Protein AF-A0A0J1E6Q3-F1 (afdb_monomer_lite)

Structure (mmCIF, N/CA/C/O backbone):
data_AF-A0A0J1E6Q3-F1
#
_entry.id   AF-A0A0J1E6Q3-F1
#
loop_
_atom_site.group_PDB
_atom_site.id
_atom_site.type_symbol
_atom_site.label_atom_id
_atom_site.label_alt_id
_atom_site.label_comp_id
_atom_site.label_asym_id
_atom_site.label_entity_id
_atom_site.label_seq_id
_atom_site.pdbx_PDB_ins_code
_atom_site.Cartn_x
_atom_site.Cartn_y
_atom_site.Cartn_z
_atom_site.occupancy
_atom_site.B_iso_or_equiv
_atom_site.auth_seq_id
_atom_site.auth_comp_id
_atom_site.auth_asym_id
_atom_site.auth_atom_id
_atom_site.pdbx_PDB_model_num
ATOM 1 N N . MET A 1 1 ? -6.351 51.033 -59.714 1.00 42.88 1 MET A N 1
ATOM 2 C CA . MET A 1 1 ? -5.147 50.719 -58.915 1.00 42.88 1 MET A CA 1
ATOM 3 C C . MET A 1 1 ? -5.600 50.286 -57.529 1.00 42.88 1 MET A C 1
ATOM 5 O O . MET A 1 1 ? -6.272 51.055 -56.852 1.00 42.88 1 MET A O 1
ATOM 9 N N . SER A 1 2 ? -5.361 49.014 -57.203 1.00 38.16 2 SER A N 1
ATOM 10 C CA . SER A 1 2 ? -5.946 48.273 -56.077 1.00 38.16 2 SER A CA 1
ATOM 11 C C . SER A 1 2 ? -5.452 48.731 -54.705 1.00 38.16 2 SER A C 1
ATOM 13 O O . SER A 1 2 ? -4.267 48.997 -54.521 1.00 38.16 2 SER A O 1
ATOM 15 N N . ARG A 1 3 ? -6.373 48.763 -53.735 1.00 43.81 3 ARG A N 1
ATOM 16 C CA . ARG A 1 3 ? -6.088 48.894 -52.302 1.00 43.81 3 ARG A CA 1
ATOM 17 C C . ARG A 1 3 ? -5.770 47.503 -51.749 1.00 43.81 3 ARG A C 1
ATOM 19 O O . ARG A 1 3 ? -6.611 46.616 -51.856 1.00 43.81 3 ARG A O 1
ATOM 26 N N . TYR A 1 4 ? -4.586 47.317 -51.173 1.00 44.69 4 TYR A N 1
ATOM 27 C CA . TYR A 1 4 ? -4.243 46.108 -50.424 1.00 44.69 4 TYR A CA 1
ATOM 28 C C . TYR A 1 4 ? -4.461 46.381 -48.938 1.00 44.69 4 TYR A C 1
ATOM 30 O O . TYR A 1 4 ? -3.738 47.161 -48.323 1.00 44.69 4 TYR A O 1
ATOM 38 N N . THR A 1 5 ? -5.500 45.768 -48.380 1.00 46.53 5 THR A N 1
ATOM 39 C CA . THR A 1 5 ? -5.753 45.728 -46.940 1.00 46.53 5 THR A CA 1
ATOM 40 C C . THR A 1 5 ? -5.042 44.498 -46.390 1.00 46.53 5 THR A C 1
ATOM 42 O O . THR A 1 5 ? -5.488 43.373 -46.598 1.00 46.53 5 THR A O 1
ATOM 45 N N . THR A 1 6 ? -3.905 44.702 -45.731 1.00 44.94 6 THR A N 1
ATOM 46 C CA . THR A 1 6 ? -3.148 43.630 -45.080 1.00 44.94 6 THR A CA 1
ATOM 47 C C . THR A 1 6 ? -3.890 43.199 -43.816 1.00 44.94 6 THR A C 1
ATOM 49 O O . THR A 1 6 ? -3.884 43.910 -42.813 1.00 44.94 6 THR A O 1
ATOM 52 N N . MET A 1 7 ? -4.566 42.050 -43.863 1.00 45.56 7 MET A N 1
ATOM 53 C CA . MET A 1 7 ? -5.084 41.390 -42.666 1.00 45.56 7 MET A CA 1
ATOM 54 C C . MET A 1 7 ? -3.909 40.823 -41.865 1.00 45.56 7 MET A C 1
ATOM 56 O O . MET A 1 7 ? -3.192 39.947 -42.341 1.00 45.56 7 MET A O 1
ATOM 60 N N . ILE A 1 8 ? -3.715 41.326 -40.647 1.00 50.03 8 ILE A N 1
ATOM 61 C CA . ILE A 1 8 ? -2.825 40.715 -39.660 1.00 50.03 8 ILE A CA 1
ATOM 62 C C . ILE A 1 8 ? -3.631 39.618 -38.969 1.00 50.03 8 ILE A C 1
ATOM 64 O O . ILE A 1 8 ? -4.484 39.890 -38.125 1.00 50.03 8 ILE A O 1
ATOM 68 N N . THR A 1 9 ? -3.385 38.371 -39.351 1.00 53.28 9 THR A N 1
ATOM 69 C CA . THR A 1 9 ? -3.919 37.201 -38.658 1.00 53.28 9 THR A CA 1
ATOM 70 C C . THR A 1 9 ? -3.148 37.037 -37.350 1.00 53.28 9 THR A C 1
ATOM 72 O O . THR A 1 9 ? -2.009 36.573 -37.339 1.00 53.28 9 THR A O 1
ATOM 75 N N . VAL A 1 10 ? -3.748 37.449 -36.233 1.00 49.31 10 VAL A N 1
ATOM 76 C CA . VAL A 1 10 ? -3.238 37.128 -34.895 1.00 49.31 10 VAL A CA 1
ATOM 77 C C . VAL A 1 10 ? -3.512 35.646 -34.659 1.00 49.31 10 VAL A C 1
ATOM 79 O O . VAL A 1 10 ? -4.623 35.249 -34.318 1.00 49.31 10 VAL A O 1
ATOM 82 N N . VAL A 1 11 ? -2.503 34.808 -34.894 1.00 57.50 11 VAL A N 1
ATOM 83 C CA . VAL A 1 11 ? -2.536 33.404 -34.483 1.00 57.50 11 VAL A CA 1
ATOM 84 C C . VAL A 1 11 ? -2.368 33.386 -32.968 1.00 57.50 11 VAL A C 1
ATOM 86 O O . VAL A 1 11 ? -1.263 33.523 -32.446 1.00 57.50 11 VAL A O 1
ATOM 89 N N . ALA A 1 12 ? -3.488 33.269 -32.258 1.00 49.72 12 ALA A N 1
ATOM 90 C CA . ALA A 1 12 ? -3.491 32.929 -30.847 1.00 49.72 12 ALA A CA 1
ATOM 91 C C . ALA A 1 12 ? -2.952 31.500 -30.714 1.00 49.72 12 ALA A C 1
ATOM 93 O O . ALA A 1 12 ? -3.659 30.524 -30.965 1.00 49.72 12 ALA A O 1
ATOM 94 N N . TRP A 1 13 ? -1.676 31.383 -30.356 1.00 44.31 13 TRP A N 1
ATOM 95 C CA . TRP A 1 13 ? -1.118 30.131 -29.874 1.00 44.31 13 TRP A CA 1
ATOM 96 C C . TRP A 1 13 ? -1.842 29.785 -28.575 1.00 44.31 13 TRP A C 1
ATOM 98 O O . TRP A 1 13 ? -1.575 30.379 -27.530 1.00 44.31 13 TRP A O 1
ATOM 108 N N . LEU A 1 14 ? -2.782 28.838 -28.641 1.00 40.31 14 LEU A N 1
ATOM 109 C CA . LEU A 1 14 ? -3.173 28.089 -27.457 1.00 40.31 14 LEU A CA 1
ATOM 110 C C . LEU A 1 14 ? -1.894 27.438 -26.929 1.00 40.31 14 LEU A C 1
ATOM 112 O O . LEU A 1 14 ? -1.403 26.460 -27.488 1.00 40.31 14 LEU A O 1
ATOM 116 N N . LEU A 1 15 ? -1.349 28.005 -25.857 1.00 42.56 15 LEU A N 1
ATOM 117 C CA . LEU A 1 15 ? -0.438 27.305 -24.971 1.00 42.56 15 LEU A CA 1
ATOM 118 C C . LEU A 1 15 ? -1.238 26.151 -24.365 1.00 42.56 15 LEU A C 1
ATOM 120 O O . LEU A 1 15 ? -1.856 26.286 -23.310 1.00 42.56 15 LEU A O 1
ATOM 124 N N . THR A 1 16 ? -1.261 25.012 -25.052 1.00 46.97 16 THR A N 1
ATOM 125 C CA . THR A 1 16 ? -1.498 23.734 -24.397 1.00 46.97 16 THR A CA 1
ATOM 126 C C . THR A 1 16 ? -0.341 23.565 -23.431 1.00 46.97 16 THR A C 1
ATOM 128 O O . THR A 1 16 ? 0.743 23.125 -23.812 1.00 46.97 16 THR A O 1
ATOM 131 N N . VAL A 1 17 ? -0.540 24.000 -22.188 1.00 44.41 17 VAL A N 1
ATOM 132 C CA . VAL A 1 17 ? 0.283 23.558 -21.071 1.00 44.41 17 VAL A CA 1
ATOM 133 C C . VAL A 1 17 ? 0.240 22.034 -21.158 1.00 44.41 17 VAL A C 1
ATOM 135 O O . VAL A 1 17 ? -0.860 21.484 -21.050 1.00 44.41 17 VAL A O 1
ATOM 138 N N . PRO A 1 18 ? 1.355 21.325 -21.422 1.00 47.34 18 PRO A N 1
ATOM 139 C CA . PRO A 1 18 ? 1.354 19.904 -21.164 1.00 47.34 18 PRO A CA 1
ATOM 140 C C . PRO A 1 18 ? 1.049 19.817 -19.675 1.00 47.34 18 PRO A C 1
ATOM 142 O O . PRO A 1 18 ? 1.845 20.259 -18.846 1.00 47.34 18 PRO A O 1
ATOM 145 N N . THR A 1 19 ? -0.145 19.344 -19.324 1.00 44.59 19 THR A N 1
ATOM 146 C CA . THR A 1 19 ? -0.396 18.782 -18.005 1.00 44.59 19 THR A CA 1
ATOM 147 C C . THR A 1 19 ? 0.649 17.696 -17.884 1.00 44.59 19 THR A C 1
ATOM 149 O O . THR A 1 19 ? 0.488 16.624 -18.469 1.00 44.59 19 THR A O 1
ATOM 152 N N . GLY A 1 20 ? 1.796 18.060 -17.307 1.00 41.03 20 GLY A N 1
ATOM 153 C CA . GLY A 1 20 ? 2.979 17.228 -17.289 1.00 41.03 20 GLY A CA 1
ATOM 154 C C . GLY A 1 20 ? 2.531 15.896 -16.742 1.00 41.03 20 GLY A C 1
ATOM 155 O O . GLY A 1 20 ? 2.067 15.832 -15.603 1.00 41.03 20 GLY A O 1
ATOM 156 N N . CYS A 1 21 ? 2.571 14.870 -17.593 1.00 59.84 21 CYS A N 1
ATOM 157 C CA . CYS A 1 21 ? 2.404 13.509 -17.135 1.00 59.84 21 CYS A CA 1
ATOM 158 C C . CYS A 1 21 ? 3.393 13.383 -15.985 1.00 59.84 21 CYS A C 1
ATOM 160 O O . CYS A 1 21 ? 4.590 13.622 -16.171 1.00 59.84 21 CYS A O 1
ATOM 162 N N . GLY A 1 22 ? 2.882 13.131 -14.777 1.00 65.00 22 GLY A N 1
ATOM 163 C CA . GLY A 1 22 ? 3.750 12.802 -13.660 1.00 65.00 22 GLY A CA 1
ATOM 164 C C . GLY A 1 22 ? 4.714 11.695 -14.095 1.00 65.00 22 GLY A C 1
ATOM 165 O O . GLY A 1 22 ? 4.438 10.994 -15.078 1.00 65.00 22 GLY A O 1
ATOM 166 N N . PRO A 1 23 ? 5.851 11.540 -13.405 1.00 81.44 23 PRO A N 1
ATOM 167 C CA . PRO A 1 23 ? 6.795 10.486 -13.743 1.00 81.44 23 PRO A CA 1
ATOM 168 C C . PRO A 1 23 ? 6.025 9.168 -13.896 1.00 81.44 23 PRO A C 1
ATOM 170 O O . PRO A 1 23 ? 5.189 8.820 -13.060 1.00 81.44 23 PRO A O 1
ATOM 173 N N . THR A 1 24 ? 6.225 8.505 -15.031 1.00 86.44 24 THR A N 1
ATOM 174 C CA . THR A 1 24 ? 5.607 7.210 -15.314 1.00 86.44 24 THR A CA 1
ATOM 175 C C . THR A 1 24 ? 6.563 6.145 -14.820 1.00 86.44 24 THR A C 1
ATOM 177 O O . THR A 1 24 ? 7.754 6.201 -15.121 1.00 86.44 24 THR A O 1
ATOM 180 N N . ALA A 1 25 ? 6.055 5.198 -14.041 1.00 89.62 25 ALA A N 1
ATOM 181 C CA . ALA A 1 25 ? 6.882 4.116 -13.541 1.00 89.62 25 ALA A CA 1
ATOM 182 C C . ALA A 1 25 ? 7.385 3.221 -14.687 1.00 89.62 25 ALA A C 1
ATOM 184 O O . ALA A 1 25 ? 6.639 3.000 -15.648 1.00 89.62 25 ALA A O 1
ATOM 185 N N . PRO A 1 26 ? 8.597 2.651 -14.579 1.00 90.06 26 PRO A N 1
ATOM 186 C CA . PRO A 1 26 ? 9.112 1.684 -15.549 1.00 90.06 26 PRO A CA 1
ATOM 187 C C . PRO A 1 26 ? 8.165 0.500 -15.797 1.00 90.06 26 PRO A C 1
ATOM 189 O O . PRO A 1 26 ? 7.968 0.099 -16.947 1.00 90.06 26 PRO A O 1
ATOM 192 N N . SER A 1 27 ? 7.539 -0.016 -14.735 1.00 89.62 27 SER A N 1
ATOM 193 C CA . SER A 1 27 ? 6.559 -1.104 -14.783 1.00 89.62 27 SER A CA 1
ATOM 194 C C . SER A 1 27 ? 5.334 -0.770 -15.626 1.00 89.62 27 SER A C 1
ATOM 196 O O . SER A 1 27 ? 4.796 -1.666 -16.260 1.00 89.62 27 SER A O 1
ATOM 198 N N . VAL A 1 28 ? 4.932 0.504 -15.668 1.00 89.44 28 VAL A N 1
ATOM 199 C CA . VAL A 1 28 ? 3.787 1.012 -16.441 1.00 89.44 28 VAL A CA 1
ATOM 200 C C . VAL A 1 28 ? 4.188 1.389 -17.870 1.00 89.44 28 VAL A C 1
ATOM 202 O O . VAL A 1 28 ? 3.406 1.229 -18.807 1.00 89.44 28 VAL A O 1
ATOM 205 N N . ALA A 1 29 ? 5.405 1.905 -18.059 1.00 88.75 29 ALA A N 1
ATOM 206 C CA . ALA A 1 29 ? 5.892 2.364 -19.360 1.00 88.75 29 ALA A CA 1
ATOM 207 C C . ALA A 1 29 ? 5.938 1.239 -20.409 1.00 88.75 29 ALA A C 1
ATOM 209 O O . ALA A 1 29 ? 5.787 1.500 -21.600 1.00 88.75 29 ALA A O 1
ATOM 210 N N . ASN A 1 30 ? 6.101 -0.009 -19.962 1.00 86.56 30 ASN A N 1
ATOM 211 C CA . ASN A 1 30 ? 6.128 -1.198 -20.817 1.00 86.56 30 ASN A CA 1
ATOM 212 C C . ASN A 1 30 ? 4.772 -1.928 -20.894 1.00 86.56 30 ASN A C 1
ATOM 214 O O . ASN A 1 30 ? 4.703 -3.050 -21.393 1.00 86.56 30 ASN A O 1
ATOM 218 N N . GLY A 1 31 ? 3.697 -1.296 -20.418 1.00 83.31 31 GLY A N 1
ATOM 219 C CA . GLY A 1 31 ? 2.354 -1.864 -20.326 1.00 83.31 31 GLY A CA 1
ATOM 220 C C . GLY A 1 31 ? 1.831 -1.846 -18.889 1.00 83.31 31 GLY A C 1
ATOM 221 O O . GLY A 1 31 ? 2.579 -1.548 -17.966 1.00 83.31 31 GLY A O 1
ATOM 222 N N . PRO A 1 32 ? 0.540 -2.130 -18.657 1.00 78.25 32 PRO A N 1
ATOM 223 C CA . PRO A 1 32 ? 0.016 -2.237 -17.304 1.00 78.25 32 PRO A CA 1
ATOM 224 C C . PRO A 1 32 ? 0.795 -3.294 -16.509 1.00 78.25 32 PRO A C 1
ATOM 226 O O . PRO A 1 32 ? 1.093 -4.361 -17.058 1.00 78.25 32 PRO A O 1
ATOM 229 N N . PRO A 1 33 ? 1.110 -3.036 -15.231 1.00 80.00 33 PRO A N 1
ATOM 230 C CA . PRO A 1 33 ? 1.770 -4.029 -14.410 1.00 80.00 33 PRO A CA 1
ATOM 231 C C . PRO A 1 33 ? 0.889 -5.273 -14.295 1.00 80.00 33 PRO A C 1
ATOM 233 O O . PRO A 1 33 ? -0.339 -5.186 -14.214 1.00 80.00 33 PRO A O 1
ATOM 236 N N . VAL A 1 34 ? 1.536 -6.438 -14.265 1.00 86.56 34 VAL A N 1
ATOM 237 C CA . VAL A 1 34 ? 0.887 -7.686 -13.849 1.00 86.56 34 VAL A CA 1
ATOM 238 C C . VAL A 1 34 ? 0.263 -7.456 -12.471 1.00 86.56 34 VAL A C 1
ATOM 240 O O . VAL A 1 34 ? 0.781 -6.659 -11.687 1.00 86.56 34 VAL A O 1
ATOM 243 N N . VAL A 1 35 ? -0.846 -8.137 -12.173 1.00 92.25 35 VAL A N 1
ATOM 244 C CA . VAL A 1 35 ? -1.483 -8.105 -10.849 1.00 92.25 35 VAL A CA 1
ATOM 245 C C . VAL A 1 35 ? -0.548 -8.768 -9.832 1.00 92.25 35 VAL A C 1
ATOM 247 O O . VAL A 1 35 ? -0.664 -9.950 -9.532 1.00 92.25 35 VAL A O 1
ATOM 250 N N . SER A 1 36 ? 0.448 -8.012 -9.375 1.00 94.50 36 SER A N 1
ATOM 251 C CA . SER A 1 36 ? 1.431 -8.401 -8.370 1.00 94.50 36 SER A CA 1
ATOM 252 C C . SER A 1 36 ? 2.038 -7.173 -7.688 1.00 94.50 36 SER A C 1
ATOM 254 O O . SER A 1 36 ? 2.125 -6.075 -8.255 1.00 94.50 36 SER A O 1
ATOM 256 N N . TRP A 1 37 ? 2.527 -7.374 -6.467 1.00 95.94 37 TRP A N 1
ATOM 257 C CA . TRP A 1 37 ? 3.257 -6.354 -5.717 1.00 95.94 37 TRP A CA 1
ATOM 258 C C . TRP A 1 37 ? 4.722 -6.195 -6.150 1.00 95.94 37 TRP A C 1
ATOM 260 O O . TRP A 1 37 ? 5.389 -5.270 -5.699 1.00 95.94 37 TRP A O 1
ATOM 270 N N . ASN A 1 38 ? 5.228 -7.036 -7.060 1.00 94.81 38 ASN A N 1
ATOM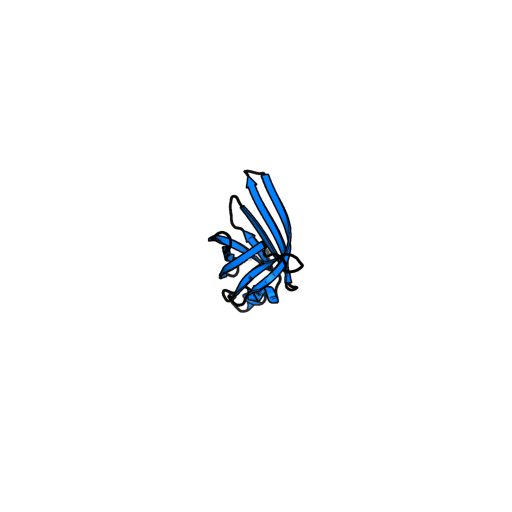 271 C CA . ASN A 1 38 ? 6.658 -7.116 -7.398 1.00 94.81 38 ASN A CA 1
ATOM 272 C C . ASN A 1 38 ? 7.270 -5.791 -7.861 1.00 94.81 38 ASN A C 1
ATOM 274 O O . ASN A 1 38 ? 8.453 -5.552 -7.653 1.00 94.81 38 ASN A O 1
ATOM 278 N N . HIS A 1 39 ? 6.472 -4.909 -8.459 1.00 93.62 39 HIS A N 1
ATOM 279 C CA . HIS A 1 39 ? 6.935 -3.588 -8.872 1.00 93.62 39 HIS A CA 1
ATOM 280 C C . HIS A 1 39 ? 7.497 -2.764 -7.692 1.00 93.62 39 HIS A C 1
ATOM 282 O O . HIS A 1 39 ? 8.412 -1.971 -7.893 1.00 93.62 39 HIS A O 1
ATOM 288 N N . LEU A 1 40 ? 7.028 -2.991 -6.456 1.00 95.12 40 LEU A N 1
ATOM 289 C CA . LEU A 1 40 ? 7.542 -2.330 -5.249 1.00 95.12 40 LEU A CA 1
ATOM 290 C C . LEU A 1 40 ? 9.005 -2.687 -4.944 1.00 95.12 40 LEU A C 1
ATOM 292 O O . LEU A 1 40 ? 9.695 -1.910 -4.294 1.00 95.12 40 LEU A O 1
ATOM 296 N N . GLN A 1 41 ? 9.509 -3.824 -5.438 1.00 94.25 41 GLN A N 1
ATOM 297 C CA . GLN A 1 41 ? 10.899 -4.247 -5.209 1.00 94.25 41 GLN A CA 1
ATOM 298 C C . GLN A 1 41 ? 11.914 -3.346 -5.921 1.00 94.25 41 GLN A C 1
ATOM 300 O O . GLN A 1 41 ? 13.085 -3.318 -5.553 1.00 94.25 41 GLN A O 1
ATOM 305 N N . THR A 1 42 ? 11.483 -2.619 -6.952 1.00 93.44 42 THR A N 1
ATOM 306 C CA . THR A 1 42 ? 12.363 -1.784 -7.782 1.00 93.44 42 THR A CA 1
ATOM 307 C C . THR A 1 42 ? 11.887 -0.341 -7.903 1.00 93.44 42 THR A C 1
ATOM 309 O O . THR A 1 42 ? 12.565 0.479 -8.517 1.00 93.44 42 THR A O 1
ATOM 312 N N . GLU A 1 43 ? 10.714 -0.011 -7.363 1.00 94.44 43 GLU A N 1
ATOM 313 C CA . GLU A 1 43 ? 10.044 1.268 -7.590 1.00 94.44 43 GLU A CA 1
ATOM 314 C C . GLU A 1 43 ? 9.448 1.815 -6.296 1.00 94.44 43 GLU A C 1
ATOM 316 O O . GLU A 1 43 ? 8.916 1.060 -5.484 1.00 94.44 43 GLU A O 1
ATOM 321 N N . ASN A 1 44 ? 9.455 3.141 -6.132 1.00 95.50 44 ASN A N 1
ATOM 322 C CA . ASN A 1 44 ? 8.779 3.774 -5.003 1.00 95.50 44 ASN A CA 1
ATOM 323 C C . ASN A 1 44 ? 7.361 4.199 -5.402 1.00 95.50 44 ASN A C 1
ATOM 325 O O . ASN A 1 44 ? 7.124 4.787 -6.463 1.00 95.50 44 ASN A O 1
ATOM 329 N N . TRP A 1 45 ? 6.398 3.936 -4.525 1.00 96.00 45 TRP A N 1
ATOM 330 C CA . TRP A 1 45 ? 4.983 4.164 -4.801 1.00 96.00 45 TRP A CA 1
ATOM 331 C C . TRP A 1 45 ? 4.255 4.678 -3.572 1.00 96.00 45 TRP A C 1
ATOM 333 O O . TRP A 1 45 ? 4.534 4.275 -2.446 1.00 96.00 45 TRP A O 1
ATOM 343 N N . ARG A 1 46 ? 3.277 5.556 -3.794 1.00 96.94 46 ARG A N 1
ATOM 344 C CA . ARG A 1 46 ? 2.301 5.951 -2.779 1.00 96.94 46 ARG A CA 1
ATOM 345 C C . ARG A 1 46 ? 0.933 5.381 -3.119 1.00 96.94 46 ARG A C 1
ATOM 347 O O . ARG A 1 46 ? 0.526 5.477 -4.271 1.00 96.94 46 ARG A O 1
ATOM 354 N N . TYR A 1 47 ? 0.237 4.877 -2.111 1.00 97.44 47 TYR A N 1
ATOM 355 C CA . TYR A 1 47 ? -1.136 4.390 -2.158 1.00 97.44 47 TYR A CA 1
ATOM 356 C C . TYR A 1 47 ? -1.989 5.200 -1.184 1.00 97.44 47 TYR A C 1
ATOM 358 O O . TYR A 1 47 ? -1.566 5.446 -0.057 1.00 97.44 47 TYR A O 1
ATOM 366 N N . GLU A 1 48 ? -3.168 5.632 -1.612 1.00 97.62 48 GLU A N 1
ATOM 367 C CA . GLU A 1 48 ? -4.116 6.411 -0.811 1.00 97.62 48 GLU A CA 1
ATOM 368 C C . GLU A 1 48 ? -5.504 5.781 -0.891 1.00 97.62 48 GLU A C 1
ATOM 370 O O . GLU A 1 48 ? -6.037 5.581 -1.984 1.00 97.62 48 GLU A O 1
ATOM 375 N N . LEU A 1 49 ? -6.063 5.431 0.268 1.00 97.50 49 LEU A N 1
ATOM 376 C CA . LEU A 1 49 ? -7.348 4.751 0.367 1.00 97.50 49 LEU A CA 1
ATOM 377 C C . LEU A 1 49 ? -8.480 5.655 -0.125 1.00 97.50 49 LEU A C 1
ATOM 379 O O . LEU A 1 49 ? -8.700 6.759 0.384 1.00 97.50 49 LEU A O 1
ATOM 383 N N . GLN A 1 50 ? -9.262 5.132 -1.060 1.00 97.12 50 GLN A N 1
ATOM 384 C CA . GLN A 1 50 ? -10.476 5.750 -1.574 1.00 97.12 50 GLN A CA 1
ATOM 385 C C . GLN A 1 50 ? -11.660 5.416 -0.660 1.00 97.12 50 GLN A C 1
ATOM 387 O O . GLN A 1 50 ? -12.555 4.655 -1.017 1.00 97.12 50 GLN A O 1
ATOM 392 N N . ASP A 1 51 ? -11.663 5.993 0.541 1.00 94.38 51 ASP A N 1
ATOM 393 C CA . ASP A 1 51 ? -12.751 5.847 1.513 1.00 94.38 51 ASP A CA 1
ATOM 394 C C . ASP A 1 51 ? -13.174 7.215 2.076 1.00 94.38 51 ASP A C 1
ATOM 396 O O . ASP A 1 51 ? -12.359 8.119 2.304 1.00 94.38 51 ASP A O 1
ATOM 400 N N . GLN A 1 52 ? -14.481 7.395 2.277 1.00 91.81 52 GLN A N 1
ATOM 401 C CA . GLN A 1 52 ? -15.060 8.651 2.768 1.00 91.81 52 GLN A CA 1
ATOM 402 C C . GLN A 1 52 ? -14.881 8.856 4.277 1.00 91.81 52 GLN A C 1
ATOM 404 O O . GLN A 1 52 ? -14.940 9.988 4.752 1.00 91.81 52 GLN A O 1
ATOM 409 N N . LYS A 1 53 ? -14.692 7.777 5.035 1.00 93.19 53 LYS A N 1
ATOM 410 C CA . LYS A 1 53 ? -14.638 7.755 6.499 1.00 93.19 53 LYS A CA 1
ATOM 411 C C . LYS A 1 53 ? -13.292 7.290 7.026 1.00 93.19 53 LYS A C 1
ATOM 413 O O . LYS A 1 53 ? -12.930 7.686 8.124 1.00 93.19 53 LYS A O 1
ATOM 418 N N . ARG A 1 54 ? -12.555 6.461 6.296 1.00 94.69 54 ARG A N 1
ATOM 419 C CA . ARG A 1 54 ? -11.249 5.943 6.715 1.00 94.69 54 ARG A CA 1
ATOM 420 C C . ARG A 1 54 ? -10.111 6.692 6.033 1.00 94.69 54 ARG A C 1
ATOM 422 O O . ARG A 1 54 ? -10.253 7.240 4.940 1.00 94.69 54 ARG A O 1
ATOM 429 N N . ILE A 1 55 ? -8.974 6.716 6.713 1.00 94.44 55 ILE A N 1
ATOM 430 C CA . ILE A 1 55 ? -7.684 7.135 6.178 1.00 94.44 55 ILE A CA 1
ATOM 431 C C . ILE A 1 55 ? -6.797 5.900 6.243 1.00 94.44 55 ILE A C 1
ATOM 433 O O . ILE A 1 55 ? -6.671 5.299 7.306 1.00 94.44 55 ILE A O 1
ATOM 437 N N . ALA A 1 56 ? -6.213 5.521 5.114 1.00 95.31 56 ALA A N 1
ATOM 438 C CA . ALA A 1 56 ? -5.100 4.589 5.062 1.00 95.31 56 ALA A CA 1
ATOM 439 C C . ALA A 1 56 ? -4.226 5.001 3.879 1.00 95.31 56 ALA A C 1
ATOM 441 O O . ALA A 1 56 ? -4.665 4.985 2.731 1.00 95.31 56 ALA A O 1
ATOM 442 N N . ASN A 1 57 ? -3.010 5.436 4.164 1.00 96.44 57 ASN A N 1
ATOM 443 C CA . ASN A 1 57 ? -2.065 5.911 3.168 1.00 96.44 57 ASN A CA 1
ATOM 444 C C . ASN A 1 57 ? -0.762 5.159 3.353 1.00 96.44 57 ASN A C 1
ATOM 446 O O . ASN A 1 57 ? -0.239 5.161 4.458 1.00 96.44 57 ASN A O 1
ATOM 450 N N . TYR A 1 58 ? -0.205 4.605 2.284 1.00 97.25 58 TYR A N 1
ATOM 451 C CA . TYR A 1 58 ? 1.073 3.898 2.315 1.00 97.25 58 TYR A CA 1
ATOM 452 C C . TYR A 1 58 ? 2.052 4.562 1.357 1.00 97.25 58 TYR A C 1
ATOM 454 O O . TYR A 1 58 ? 1.683 4.981 0.262 1.00 97.25 58 TYR A O 1
ATOM 462 N N . SER A 1 59 ? 3.308 4.691 1.757 1.00 97.19 59 SER A N 1
ATOM 463 C CA . SER A 1 59 ? 4.414 5.120 0.905 1.00 97.19 59 SER A CA 1
ATOM 464 C C . SER A 1 59 ? 5.527 4.093 1.015 1.00 97.19 59 SER A C 1
ATOM 466 O O . SER A 1 59 ? 6.196 4.011 2.041 1.00 97.19 59 SER A O 1
ATOM 468 N N . PHE A 1 60 ? 5.702 3.323 -0.052 1.00 96.56 60 PHE A N 1
ATOM 469 C CA . PHE A 1 60 ? 6.702 2.272 -0.165 1.00 96.56 60 PHE A CA 1
ATOM 470 C C . PHE A 1 60 ? 7.955 2.823 -0.832 1.00 96.56 60 PHE A C 1
ATOM 472 O O . PHE A 1 60 ? 7.875 3.453 -1.893 1.00 96.56 60 PHE A O 1
ATOM 479 N N . GLY A 1 61 ? 9.099 2.576 -0.205 1.00 93.00 61 GLY A N 1
ATOM 480 C CA . GLY A 1 61 ? 10.410 2.719 -0.815 1.00 93.00 61 GLY A CA 1
ATOM 481 C C . GLY A 1 61 ? 10.896 1.383 -1.374 1.00 93.00 61 GLY A C 1
ATOM 482 O O . GLY A 1 61 ? 10.663 0.327 -0.785 1.00 93.00 61 GLY A O 1
ATOM 483 N N . SER A 1 62 ? 11.637 1.448 -2.477 1.00 87.56 62 SER A N 1
ATOM 484 C CA . SER A 1 62 ? 12.328 0.312 -3.110 1.00 87.56 62 SER A CA 1
ATOM 485 C C . SER A 1 62 ? 13.414 -0.319 -2.228 1.00 87.56 62 SER A C 1
ATOM 487 O O . SER A 1 62 ? 13.918 -1.394 -2.527 1.00 87.56 62 SER A O 1
ATOM 489 N N . ASN A 1 63 ? 13.765 0.323 -1.113 1.00 88.31 63 ASN A N 1
ATOM 490 C CA . ASN A 1 63 ? 14.692 -0.189 -0.109 1.00 88.31 63 ASN A CA 1
ATOM 491 C C . ASN A 1 63 ? 14.028 -1.087 0.956 1.00 88.31 63 ASN A C 1
ATOM 493 O O . ASN A 1 63 ? 14.675 -1.381 1.956 1.00 88.31 63 ASN A O 1
ATOM 497 N N . GLY A 1 64 ? 12.754 -1.462 0.790 1.00 90.44 64 GLY A N 1
ATOM 498 C CA . GLY A 1 64 ? 12.003 -2.278 1.759 1.00 90.44 64 GLY A CA 1
ATOM 499 C C . GLY A 1 64 ? 11.325 -1.478 2.879 1.00 90.44 64 GLY A C 1
ATOM 500 O O . GLY A 1 64 ? 10.542 -2.028 3.648 1.00 90.44 64 GLY A O 1
ATOM 501 N N . GLY A 1 65 ? 11.553 -0.162 2.948 1.00 95.56 65 GLY A N 1
ATOM 502 C CA . GLY A 1 65 ? 10.883 0.703 3.917 1.00 95.56 65 GLY A CA 1
ATOM 503 C C . GLY A 1 65 ? 9.444 1.030 3.520 1.00 95.56 65 GLY A C 1
ATOM 504 O O . GLY A 1 65 ? 9.143 1.260 2.344 1.00 95.56 65 GLY A O 1
ATOM 505 N N . VAL A 1 66 ? 8.557 1.119 4.510 1.00 97.06 66 VAL A N 1
ATOM 506 C CA . VAL A 1 66 ? 7.196 1.643 4.342 1.00 97.06 66 VAL A CA 1
ATOM 507 C C . VAL A 1 66 ? 6.883 2.666 5.425 1.00 97.06 66 VAL A C 1
ATOM 509 O O . VAL A 1 66 ? 7.150 2.462 6.607 1.00 97.06 66 VAL A O 1
ATOM 512 N N . LEU A 1 67 ? 6.302 3.785 5.001 1.00 96.31 67 LEU A N 1
ATOM 513 C CA . LEU A 1 67 ? 5.659 4.754 5.881 1.00 96.31 67 LEU A CA 1
ATOM 514 C C . LEU A 1 67 ? 4.162 4.685 5.645 1.00 96.31 67 LEU A C 1
ATOM 516 O O . LEU A 1 67 ? 3.730 4.675 4.488 1.00 96.31 67 LEU A O 1
ATOM 520 N N . TRP A 1 68 ? 3.370 4.685 6.709 1.00 95.00 68 TRP A N 1
ATOM 521 C CA . TRP A 1 68 ? 1.924 4.697 6.563 1.00 95.00 68 TRP A CA 1
ATOM 522 C C . TRP A 1 68 ? 1.222 5.604 7.553 1.00 95.00 68 TRP A C 1
ATOM 524 O O . TRP A 1 68 ? 1.773 6.031 8.565 1.00 95.00 68 TRP A O 1
ATOM 534 N N . THR A 1 69 ? -0.003 5.964 7.204 1.00 95.44 69 THR A N 1
ATOM 535 C CA . THR A 1 69 ? -0.881 6.772 8.037 1.00 95.44 69 THR A CA 1
ATOM 536 C C . THR A 1 69 ? -2.258 6.154 8.018 1.00 95.44 69 THR A C 1
ATOM 538 O O . THR A 1 69 ? -2.827 5.977 6.942 1.00 95.44 69 THR A O 1
ATOM 541 N N . GLU A 1 70 ? -2.788 5.846 9.193 1.00 93.81 70 GLU A N 1
ATOM 542 C CA . GLU A 1 70 ? -4.122 5.280 9.357 1.00 93.81 70 GLU A CA 1
ATOM 543 C C . GLU A 1 70 ? -4.955 6.133 10.302 1.00 93.81 70 GLU A C 1
ATOM 545 O O . GLU A 1 70 ? -4.436 6.753 11.231 1.00 93.81 70 GLU A O 1
ATOM 550 N N . GLY A 1 71 ? -6.258 6.196 10.050 1.00 93.56 71 GLY A N 1
ATOM 551 C CA . GLY A 1 71 ? -7.124 7.096 10.791 1.00 93.56 71 GLY A CA 1
ATOM 552 C C . GLY A 1 71 ? -8.573 7.106 10.333 1.00 93.56 71 GLY A C 1
ATOM 553 O O . GLY A 1 71 ? -9.021 6.281 9.535 1.00 93.56 71 GLY A O 1
ATOM 554 N N . THR A 1 72 ? -9.320 8.076 10.853 1.00 94.69 72 THR A N 1
ATOM 555 C CA . THR A 1 72 ? -10.741 8.281 10.556 1.00 94.69 72 THR A CA 1
ATOM 556 C C . THR A 1 72 ? -11.021 9.745 10.215 1.00 94.69 72 THR A C 1
ATOM 558 O O . THR A 1 72 ? -10.512 10.665 10.854 1.00 94.69 72 THR A O 1
ATOM 561 N N . LYS A 1 73 ? -11.886 9.959 9.224 1.00 91.38 73 LYS A N 1
ATOM 562 C CA . LYS A 1 73 ? -12.477 11.242 8.839 1.00 91.38 73 LYS A CA 1
ATOM 563 C C . LYS A 1 73 ? -13.813 11.397 9.568 1.00 91.38 73 LYS A C 1
ATOM 565 O O . LYS A 1 73 ? -14.737 10.606 9.369 1.00 91.38 73 LYS A O 1
ATOM 570 N N . ARG A 1 74 ? -13.933 12.418 10.419 1.00 87.50 74 ARG A N 1
ATOM 571 C CA . ARG A 1 74 ? -15.162 12.767 11.153 1.00 87.50 74 ARG A CA 1
ATOM 572 C C . ARG A 1 74 ? -15.580 14.189 10.802 1.00 87.50 74 ARG A C 1
ATOM 574 O O . ARG A 1 74 ? -15.152 15.160 11.423 1.00 87.50 74 ARG A O 1
ATOM 581 N N . GLY A 1 75 ? -16.416 14.317 9.773 1.00 82.75 75 GLY A N 1
ATOM 582 C CA . GLY A 1 75 ? -16.755 15.625 9.212 1.00 82.75 75 GLY A CA 1
ATOM 583 C C . GLY A 1 75 ? -15.505 16.290 8.632 1.00 82.75 75 GLY A C 1
ATOM 584 O O . GLY A 1 75 ? -14.875 15.723 7.747 1.00 82.75 75 GLY A O 1
ATOM 585 N N . GLY A 1 76 ? -15.140 17.469 9.142 1.00 80.50 76 GLY A N 1
ATOM 586 C CA . GLY A 1 76 ? -13.909 18.173 8.757 1.00 80.50 76 GLY A CA 1
ATOM 587 C C . GLY A 1 76 ? -12.666 17.818 9.584 1.00 80.50 76 GLY A C 1
ATOM 588 O O . GLY A 1 76 ? -11.616 18.409 9.358 1.00 80.50 76 GLY A O 1
ATOM 589 N N . ILE A 1 77 ? -12.775 16.912 10.564 1.00 84.31 77 ILE A N 1
ATOM 590 C CA . ILE A 1 77 ? -11.674 16.535 11.462 1.00 84.31 77 ILE A CA 1
ATOM 591 C C . ILE A 1 77 ? -11.060 15.216 10.995 1.00 84.31 77 ILE A C 1
ATOM 593 O O . ILE A 1 77 ? -11.782 14.263 10.691 1.00 84.31 77 ILE A O 1
ATOM 597 N N . HIS A 1 78 ? -9.730 15.162 10.956 1.00 88.25 78 HIS A N 1
ATOM 598 C CA . HIS A 1 78 ? -8.961 13.945 10.708 1.00 88.25 78 HIS A CA 1
ATOM 599 C C . HIS A 1 78 ? -8.284 13.516 12.016 1.00 88.25 78 HIS A C 1
ATOM 601 O O . HIS A 1 78 ? -7.540 14.293 12.611 1.00 88.25 78 HIS A O 1
ATOM 607 N N . GLU A 1 79 ? -8.562 12.295 12.469 1.00 90.69 79 GLU A N 1
ATOM 608 C CA . GLU A 1 79 ? -7.868 11.647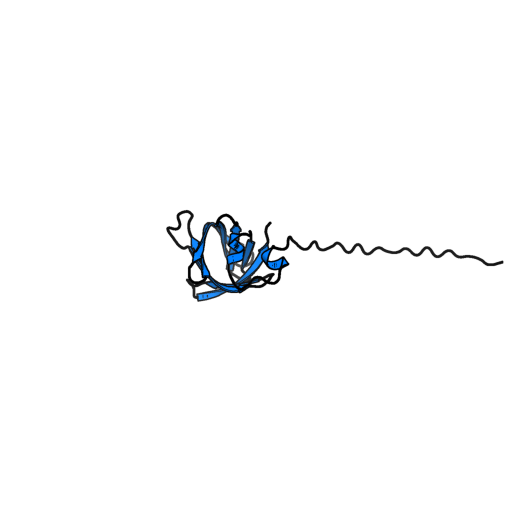 13.588 1.00 90.69 79 GLU A CA 1
ATOM 609 C C . GLU A 1 79 ? -6.982 10.547 12.993 1.00 90.69 79 GLU A C 1
ATOM 611 O O . GLU A 1 79 ? -7.512 9.544 12.513 1.00 90.69 79 GLU A O 1
ATOM 616 N N . GLU A 1 80 ? -5.660 10.739 12.967 1.00 92.06 80 GLU A N 1
ATOM 617 C CA . GLU A 1 80 ? -4.722 9.821 12.306 1.00 92.06 80 GLU A CA 1
ATOM 618 C C . GLU A 1 80 ? -3.432 9.595 13.105 1.00 92.06 80 GLU A C 1
ATOM 620 O O . GLU A 1 80 ? -3.017 10.437 13.903 1.00 92.06 80 GLU A O 1
ATOM 625 N N . ALA A 1 81 ? -2.794 8.449 12.867 1.00 90.75 81 ALA A N 1
ATOM 626 C CA . ALA A 1 81 ? -1.473 8.103 13.373 1.00 90.75 81 ALA A CA 1
ATOM 627 C C . ALA A 1 81 ? -0.544 7.773 12.202 1.00 90.75 81 ALA A C 1
ATOM 629 O O . ALA A 1 81 ? -0.923 7.025 11.301 1.00 90.75 81 ALA A O 1
ATOM 630 N N . ALA A 1 82 ? 0.671 8.324 12.226 1.00 89.88 82 ALA A N 1
ATOM 631 C CA . ALA A 1 82 ? 1.720 8.011 11.264 1.00 89.88 82 ALA A CA 1
ATOM 632 C C . ALA A 1 82 ? 2.711 7.012 11.870 1.00 89.88 82 ALA A C 1
ATOM 634 O O . ALA A 1 82 ? 3.169 7.189 12.999 1.00 89.88 82 ALA A O 1
ATOM 635 N N . LEU A 1 83 ? 3.036 5.977 11.105 1.00 90.00 83 LEU A N 1
ATOM 636 C CA . LEU A 1 83 ? 3.888 4.865 11.503 1.00 90.00 83 LEU A CA 1
ATOM 637 C C . LEU A 1 83 ? 4.916 4.566 10.405 1.00 90.00 83 LEU A C 1
ATOM 639 O O . LEU A 1 83 ? 4.778 4.990 9.253 1.00 90.00 83 LEU A O 1
ATOM 643 N N . GLY A 1 84 ? 5.966 3.850 10.793 1.00 93.88 84 GLY A N 1
ATOM 644 C CA . GLY A 1 84 ? 7.035 3.405 9.911 1.00 93.88 84 GLY A CA 1
ATOM 645 C C . GLY A 1 84 ? 7.450 1.978 10.238 1.00 93.88 84 GLY A C 1
ATOM 646 O O . GLY A 1 84 ? 7.246 1.501 11.356 1.00 93.88 84 GLY A O 1
ATOM 647 N N . GLY A 1 85 ? 7.996 1.292 9.241 1.00 95.31 85 GLY A N 1
ATOM 648 C CA . GLY A 1 85 ? 8.336 -0.119 9.342 1.00 95.31 85 GLY A CA 1
ATOM 649 C C . GLY A 1 85 ? 8.918 -0.664 8.045 1.00 95.31 85 GLY A C 1
ATOM 650 O O . GLY A 1 85 ? 9.447 0.086 7.216 1.00 95.31 85 GLY A O 1
ATOM 651 N N . GLN A 1 86 ? 8.817 -1.976 7.882 1.00 96.69 86 GLN A N 1
ATOM 652 C CA . GLN A 1 86 ? 9.298 -2.699 6.708 1.00 96.69 86 GLN A CA 1
ATOM 653 C C . GLN A 1 86 ? 8.141 -3.401 6.004 1.00 96.69 86 GLN A C 1
ATOM 655 O O . GLN A 1 86 ? 7.042 -3.533 6.547 1.00 96.69 86 GLN A O 1
ATOM 660 N N . TRP A 1 87 ? 8.384 -3.836 4.775 1.00 96.62 87 TRP A N 1
ATOM 661 C CA . TRP A 1 87 ? 7.449 -4.668 4.037 1.00 96.62 87 TRP A CA 1
ATOM 662 C C . TRP A 1 87 ? 8.175 -5.785 3.290 1.00 96.62 87 TRP A C 1
ATOM 664 O O . TRP A 1 87 ? 9.343 -5.655 2.924 1.00 96.62 87 TRP A O 1
ATOM 674 N N . TYR A 1 88 ? 7.466 -6.878 3.030 1.00 95.38 88 TYR A N 1
ATOM 675 C CA . TYR A 1 88 ? 7.914 -7.939 2.130 1.00 95.38 88 TYR A CA 1
ATOM 676 C C . TYR A 1 88 ? 6.722 -8.584 1.418 1.00 95.38 88 TYR A C 1
ATOM 678 O O . TYR A 1 88 ? 5.572 -8.344 1.777 1.00 95.38 88 TYR A O 1
ATOM 686 N N . ILE A 1 89 ? 7.000 -9.372 0.379 1.00 95.62 89 ILE A N 1
ATOM 687 C CA . ILE A 1 89 ? 5.999 -10.176 -0.333 1.00 95.62 89 ILE A CA 1
ATOM 688 C C . ILE A 1 89 ? 6.240 -11.628 0.063 1.00 95.62 89 ILE A C 1
ATOM 690 O O . ILE A 1 89 ? 7.379 -12.091 -0.037 1.00 95.62 89 ILE A O 1
ATOM 694 N N . ASP A 1 90 ? 5.214 -12.310 0.560 1.00 95.25 90 ASP A N 1
ATOM 695 C CA . ASP A 1 90 ? 5.327 -13.706 0.976 1.00 95.25 90 ASP A CA 1
ATOM 696 C C . ASP A 1 90 ? 5.268 -14.688 -0.213 1.00 95.25 90 ASP A C 1
ATOM 698 O O . ASP A 1 90 ? 5.151 -14.295 -1.378 1.00 95.25 90 ASP A O 1
ATOM 702 N N . ASP A 1 91 ? 5.344 -15.989 0.077 1.00 95.12 91 ASP A N 1
ATOM 703 C CA . ASP A 1 91 ? 5.306 -17.041 -0.947 1.00 95.12 91 ASP A CA 1
ATOM 704 C C . ASP A 1 91 ? 3.949 -17.136 -1.673 1.00 95.12 91 ASP A C 1
ATOM 706 O O . ASP A 1 91 ? 3.879 -17.679 -2.780 1.00 95.12 91 ASP A O 1
ATOM 710 N N . ALA A 1 92 ? 2.870 -16.618 -1.076 1.00 94.75 92 ALA A N 1
ATOM 711 C CA . ALA A 1 92 ? 1.550 -16.539 -1.697 1.00 94.75 92 ALA A CA 1
ATOM 712 C C . ALA A 1 92 ? 1.403 -15.308 -2.612 1.00 94.75 92 ALA A C 1
ATOM 714 O O . ALA A 1 92 ? 0.474 -15.251 -3.420 1.00 94.75 92 ALA A O 1
ATOM 715 N N . GLY A 1 93 ? 2.341 -14.358 -2.541 1.00 95.31 93 GLY A N 1
ATOM 716 C CA . GLY A 1 93 ? 2.292 -13.094 -3.269 1.00 95.31 93 GLY A CA 1
ATOM 717 C C . GLY A 1 93 ? 1.588 -11.971 -2.504 1.00 95.31 93 GLY A C 1
ATOM 718 O O . GLY A 1 93 ? 1.335 -10.914 -3.091 1.00 95.31 93 GLY A O 1
ATOM 719 N N . ASP A 1 94 ? 1.292 -12.174 -1.220 1.00 97.06 94 ASP A N 1
ATOM 720 C CA . ASP A 1 94 ? 0.657 -11.188 -0.356 1.00 97.06 94 ASP A CA 1
ATOM 721 C C . ASP A 1 94 ? 1.694 -10.193 0.168 1.00 97.06 94 ASP A C 1
ATOM 723 O O . ASP A 1 94 ? 2.831 -10.545 0.489 1.00 97.06 94 ASP A O 1
ATOM 727 N N . LEU A 1 95 ? 1.305 -8.921 0.254 1.00 97.19 95 LEU A N 1
ATOM 728 C CA . LEU A 1 95 ? 2.154 -7.873 0.811 1.00 97.19 95 LEU A CA 1
ATOM 729 C C . LEU A 1 95 ? 1.978 -7.829 2.326 1.00 97.19 95 LEU A C 1
ATOM 731 O O . LEU A 1 95 ? 0.887 -7.548 2.820 1.00 97.19 95 LEU A O 1
ATOM 735 N N . ILE A 1 96 ? 3.067 -8.054 3.049 1.00 96.88 96 ILE A N 1
ATOM 736 C CA . ILE A 1 96 ? 3.102 -8.043 4.507 1.00 96.88 96 ILE A CA 1
ATOM 737 C C . ILE A 1 96 ? 3.806 -6.773 4.972 1.00 96.88 96 ILE A C 1
ATOM 739 O O . ILE A 1 96 ? 4.939 -6.511 4.570 1.00 96.88 96 ILE A O 1
ATOM 743 N N . ILE A 1 97 ? 3.142 -5.987 5.817 1.00 96.19 97 ILE A N 1
ATOM 744 C CA . ILE A 1 97 ? 3.701 -4.796 6.466 1.00 96.19 97 ILE A CA 1
ATOM 745 C C . ILE A 1 97 ? 4.029 -5.149 7.911 1.00 96.19 97 ILE A C 1
ATOM 747 O O . ILE A 1 97 ? 3.158 -5.604 8.652 1.00 96.19 97 ILE A O 1
ATOM 751 N N . THR A 1 98 ? 5.265 -4.900 8.330 1.00 95.88 98 THR A N 1
ATOM 752 C CA . THR A 1 98 ? 5.760 -5.240 9.666 1.00 95.88 98 THR A CA 1
ATOM 753 C C . THR A 1 98 ? 6.420 -4.058 10.360 1.00 95.88 98 THR A C 1
ATOM 755 O O . THR A 1 98 ? 6.673 -3.006 9.769 1.00 95.88 98 THR A O 1
ATOM 758 N N . ASP A 1 99 ? 6.753 -4.245 11.633 1.00 93.44 99 ASP A N 1
ATOM 759 C CA . ASP A 1 99 ? 7.729 -3.405 12.320 1.00 93.44 99 ASP A CA 1
ATOM 760 C C . ASP A 1 99 ? 9.131 -3.529 11.699 1.00 93.44 99 ASP A C 1
ATOM 762 O O . ASP A 1 99 ? 9.399 -4.379 10.846 1.00 93.44 99 ASP A O 1
ATOM 766 N N . GLU A 1 100 ? 10.042 -2.659 12.137 1.00 90.12 100 GLU A N 1
ATOM 767 C CA . GLU A 1 100 ? 11.415 -2.589 11.620 1.00 90.12 100 GLU A CA 1
ATOM 768 C C . GLU A 1 100 ? 12.213 -3.887 11.821 1.00 90.12 100 GLU A C 1
ATOM 770 O O . GLU A 1 100 ? 13.130 -4.164 11.053 1.00 90.12 100 GLU A O 1
ATOM 775 N N . ASN A 1 101 ? 11.850 -4.695 12.824 1.00 89.06 101 ASN A N 1
ATOM 776 C CA . ASN A 1 101 ? 12.533 -5.945 13.165 1.00 89.06 101 ASN A CA 1
ATOM 777 C C . ASN A 1 101 ? 11.831 -7.203 12.624 1.00 89.06 101 ASN A C 1
ATOM 779 O O . ASN A 1 101 ? 12.259 -8.312 12.943 1.00 89.06 101 ASN A O 1
ATOM 783 N N . HIS A 1 102 ? 10.749 -7.049 11.852 1.00 90.31 102 HIS A N 1
ATOM 784 C CA . HIS A 1 102 ? 9.906 -8.141 11.339 1.00 90.31 102 HIS A CA 1
ATOM 785 C C . HIS A 1 102 ? 9.342 -9.055 12.447 1.00 90.31 102 HIS A C 1
ATOM 787 O O . HIS A 1 102 ? 9.042 -10.226 12.218 1.00 90.31 102 HIS A O 1
ATOM 793 N N . SER A 1 103 ? 9.222 -8.532 13.667 1.00 91.12 103 SER A N 1
ATOM 794 C CA . SER A 1 103 ? 8.740 -9.258 14.838 1.00 91.12 103 SER A CA 1
ATOM 795 C C . SER A 1 103 ? 7.214 -9.279 14.924 1.00 91.12 103 SER A C 1
ATOM 797 O O . SER A 1 103 ? 6.639 -10.214 15.484 1.00 91.12 103 SER A O 1
ATOM 799 N N . GLN A 1 104 ? 6.557 -8.277 14.338 1.00 92.12 104 GLN A N 1
ATOM 800 C CA . GLN A 1 104 ? 5.109 -8.139 14.341 1.00 92.12 104 GLN A CA 1
ATOM 801 C C . GLN A 1 104 ? 4.612 -7.711 12.960 1.00 92.12 104 GLN A C 1
ATOM 803 O O . GLN A 1 104 ? 5.066 -6.707 12.413 1.00 92.12 104 GLN A O 1
ATOM 808 N N . SER A 1 105 ? 3.631 -8.449 12.431 1.00 93.12 105 SER A N 1
ATOM 809 C CA . SER A 1 105 ? 2.845 -8.001 11.280 1.00 93.12 105 SER A CA 1
ATOM 810 C C . SER A 1 105 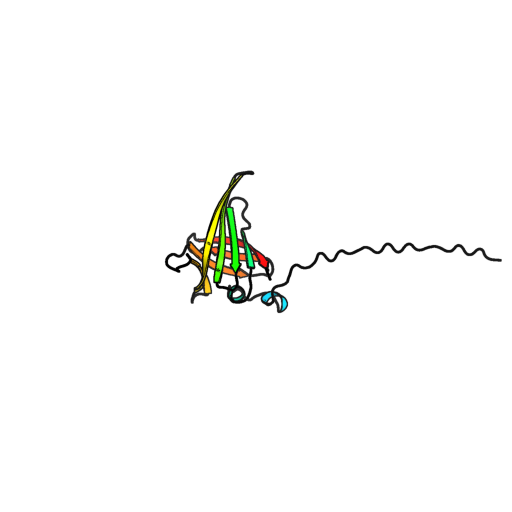? 1.787 -7.000 11.733 1.00 93.12 105 SER A C 1
ATOM 812 O O . SER A 1 105 ? 1.070 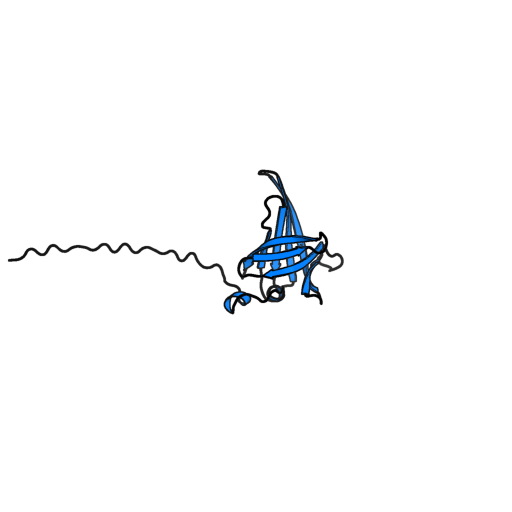-7.241 12.707 1.00 93.12 105 SER A O 1
ATOM 814 N N . TYR A 1 106 ? 1.709 -5.876 11.031 1.00 92.25 106 TYR A N 1
ATOM 815 C CA . TYR A 1 106 ? 0.640 -4.895 11.180 1.00 92.25 106 TYR A CA 1
ATOM 816 C C . TYR A 1 106 ? -0.476 -5.114 10.170 1.00 92.25 106 TYR A C 1
ATOM 818 O O . TYR A 1 106 ? -1.618 -4.773 10.469 1.00 92.25 106 TYR A O 1
ATOM 826 N N . ARG A 1 107 ? -0.140 -5.619 8.977 1.00 93.75 107 ARG A N 1
ATOM 827 C CA . ARG A 1 107 ? -1.114 -5.783 7.903 1.00 93.75 107 ARG A CA 1
ATOM 828 C C . ARG A 1 107 ? -0.689 -6.821 6.882 1.00 93.75 107 ARG A C 1
ATOM 830 O O . ARG A 1 107 ? 0.457 -6.794 6.429 1.00 93.75 107 ARG A O 1
ATOM 837 N N . THR A 1 108 ? -1.646 -7.628 6.442 1.00 96.81 108 THR A N 1
ATOM 838 C CA . THR A 1 108 ? -1.501 -8.521 5.288 1.00 96.81 108 THR A CA 1
ATOM 839 C C . THR A 1 108 ? -2.467 -8.125 4.173 1.00 96.81 108 THR A C 1
ATOM 841 O O . THR A 1 108 ? -3.685 -8.102 4.352 1.00 96.81 108 THR A O 1
ATOM 844 N N . LEU A 1 109 ? -1.915 -7.795 3.005 1.00 97.50 109 LEU A N 1
ATOM 845 C CA . LEU A 1 109 ? -2.620 -7.182 1.883 1.00 97.50 109 LEU A CA 1
ATOM 846 C C . LEU A 1 109 ? -2.540 -8.050 0.623 1.00 97.50 109 LEU A C 1
ATOM 848 O O . LEU A 1 109 ? -1.518 -8.085 -0.073 1.00 97.50 109 LEU A O 1
ATOM 852 N N . GLN A 1 110 ? -3.659 -8.684 0.282 1.00 97.75 110 GLN A N 1
ATOM 853 C CA . GLN A 1 110 ? -3.774 -9.532 -0.903 1.00 97.75 110 GLN A CA 1
ATOM 854 C C . GLN A 1 110 ? -4.187 -8.696 -2.109 1.00 97.75 110 GLN A C 1
ATOM 856 O O . GLN A 1 110 ? -5.205 -7.999 -2.082 1.00 97.75 110 GLN A O 1
ATOM 861 N N . LEU A 1 111 ? -3.416 -8.750 -3.190 1.00 96.94 111 LEU A N 1
ATOM 862 C CA . LEU A 1 111 ? -3.710 -7.950 -4.375 1.00 96.94 111 LEU A CA 1
ATOM 863 C C . LEU A 1 111 ? -4.773 -8.624 -5.245 1.00 96.94 111 LEU A C 1
ATOM 865 O O . LEU A 1 111 ? -4.555 -9.698 -5.795 1.00 96.94 111 LEU A O 1
ATOM 869 N N . VAL A 1 112 ? -5.911 -7.955 -5.421 1.00 97.44 112 VAL A N 1
ATOM 870 C CA . VAL A 1 112 ? -7.030 -8.450 -6.239 1.00 97.44 112 VAL A CA 1
ATOM 871 C C . VAL A 1 112 ? -6.936 -7.922 -7.667 1.00 97.44 112 VAL A C 1
ATOM 873 O O . VAL A 1 112 ? -7.155 -8.651 -8.632 1.00 97.44 112 VAL A O 1
ATOM 876 N N . SER A 1 113 ? -6.625 -6.635 -7.822 1.00 96.12 113 SER A N 1
ATOM 877 C CA . SER 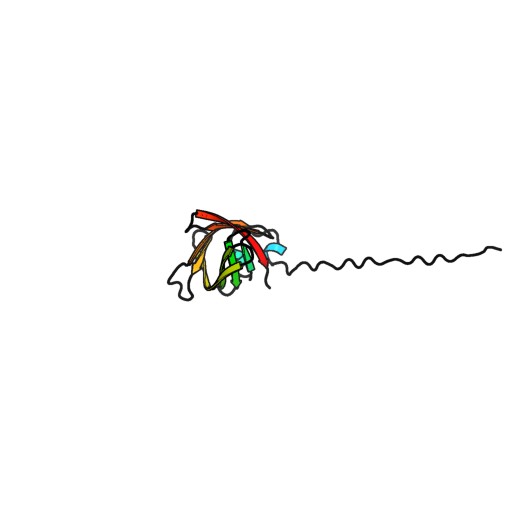A 1 113 ? -6.403 -6.029 -9.133 1.00 96.12 113 SER A CA 1
ATOM 878 C C . SER A 1 113 ? -5.414 -4.878 -9.041 1.00 96.12 113 SER A C 1
ATOM 880 O O . SER A 1 113 ? -5.326 -4.195 -8.019 1.00 96.12 113 SER A O 1
ATOM 882 N N . LEU A 1 114 ? -4.676 -4.653 -10.124 1.00 94.44 114 LEU A N 1
ATOM 883 C CA . LEU A 1 114 ? -3.707 -3.575 -10.217 1.00 94.44 114 LEU A CA 1
ATOM 884 C C . LEU A 1 114 ? -3.793 -2.926 -11.591 1.00 94.44 114 LEU A C 1
ATOM 886 O O . LEU A 1 114 ? -3.675 -3.594 -12.616 1.00 94.44 114 LEU A O 1
ATOM 890 N N . THR A 1 115 ? -3.996 -1.617 -11.607 1.00 92.38 115 THR A N 1
ATOM 891 C CA . THR A 1 115 ? -4.005 -0.808 -12.822 1.00 92.38 115 THR A CA 1
ATOM 892 C C . THR A 1 115 ? -2.895 0.238 -12.754 1.00 92.38 115 THR A C 1
ATOM 894 O O . THR A 1 115 ? -2.043 0.235 -11.857 1.00 92.38 115 THR A O 1
ATOM 897 N N . VAL A 1 116 ? -2.884 1.140 -13.734 1.00 89.69 116 VAL A N 1
ATOM 898 C CA . VAL A 1 116 ? -1.962 2.279 -13.762 1.00 89.69 116 VAL A CA 1
ATOM 899 C C . VAL A 1 116 ? -2.233 3.250 -12.609 1.00 89.69 116 VAL A C 1
ATOM 901 O O . VAL A 1 116 ? -1.292 3.815 -12.057 1.00 89.69 116 VAL A O 1
ATOM 904 N N . THR A 1 117 ? -3.500 3.440 -12.241 1.00 92.62 117 THR A N 1
ATOM 905 C CA . THR A 1 117 ? -3.932 4.472 -11.286 1.00 92.62 117 THR A CA 1
ATOM 906 C C . THR A 1 117 ? -4.459 3.917 -9.983 1.00 92.62 117 THR A C 1
ATOM 908 O O . THR A 1 117 ? -4.480 4.655 -9.003 1.00 92.62 117 THR A O 1
ATOM 911 N N . ASP A 1 118 ? -4.819 2.635 -9.932 1.00 95.88 118 ASP A N 1
ATOM 912 C CA . ASP A 1 118 ? -5.506 2.062 -8.781 1.00 95.88 118 ASP A CA 1
ATOM 913 C C . ASP A 1 118 ? -4.992 0.663 -8.421 1.00 95.88 118 ASP A C 1
ATOM 915 O O . ASP A 1 118 ? -4.486 -0.076 -9.269 1.00 95.88 118 ASP A O 1
ATOM 919 N N . ALA A 1 119 ? -5.148 0.293 -7.154 1.00 96.94 119 ALA A N 1
ATOM 920 C CA . ALA A 1 119 ? -4.971 -1.060 -6.645 1.00 96.94 119 ALA A CA 1
ATOM 921 C C . ALA A 1 119 ? -6.201 -1.454 -5.825 1.00 96.94 119 ALA A C 1
ATOM 923 O O . ALA A 1 119 ? -6.617 -0.713 -4.937 1.00 96.94 119 ALA A O 1
ATOM 924 N N . THR A 1 120 ? -6.782 -2.613 -6.119 1.00 98.06 120 THR A N 1
ATOM 925 C CA . THR A 1 120 ? -7.816 -3.220 -5.273 1.00 98.06 120 THR A CA 1
ATOM 926 C C . THR A 1 120 ? -7.176 -4.317 -4.448 1.00 98.06 120 THR A C 1
ATOM 928 O O . THR A 1 120 ? -6.521 -5.201 -5.003 1.00 98.06 120 THR A O 1
ATOM 931 N N . VAL A 1 121 ? -7.375 -4.263 -3.141 1.00 97.88 121 VAL A N 1
ATOM 932 C CA . VAL A 1 121 ? -6.682 -5.100 -2.167 1.00 97.88 121 VAL A CA 1
ATOM 933 C C . VAL A 1 121 ? -7.704 -5.706 -1.218 1.00 97.88 121 VAL A C 1
ATOM 935 O O . VAL A 1 121 ? -8.643 -5.029 -0.816 1.00 97.88 121 VAL A O 1
ATOM 938 N N . LEU A 1 122 ? -7.543 -6.973 -0.861 1.00 97.94 122 LEU A N 1
ATOM 939 C CA . LEU A 1 122 ? -8.240 -7.581 0.264 1.00 97.94 122 LEU A CA 1
ATOM 940 C C . LEU A 1 122 ? -7.308 -7.528 1.476 1.00 97.94 122 LEU A C 1
ATOM 942 O O . LEU A 1 122 ? -6.223 -8.104 1.451 1.00 97.94 122 LEU A O 1
ATOM 946 N N . ASP A 1 123 ? -7.723 -6.819 2.520 1.00 95.75 123 ASP A N 1
ATOM 947 C CA . ASP A 1 123 ? -7.068 -6.887 3.823 1.00 95.75 123 ASP A CA 1
ATOM 948 C C . ASP A 1 123 ? -7.419 -8.243 4.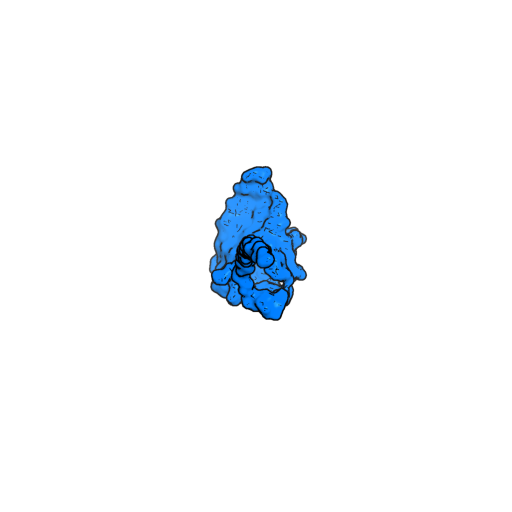453 1.00 95.75 123 ASP A C 1
ATOM 950 O O . ASP A 1 123 ? -8.589 -8.528 4.725 1.00 95.75 123 ASP A O 1
ATOM 954 N N . ALA A 1 124 ? -6.415 -9.105 4.623 1.00 94.56 124 ALA A N 1
ATOM 955 C CA . ALA A 1 124 ? -6.611 -10.472 5.098 1.00 94.56 124 ALA A CA 1
ATOM 956 C C . ALA A 1 124 ? -6.983 -10.534 6.588 1.00 94.56 124 ALA A C 1
ATOM 958 O O . ALA A 1 124 ? -7.659 -11.473 7.010 1.00 94.56 124 ALA A O 1
ATOM 959 N N . ASP A 1 125 ? -6.584 -9.531 7.371 1.00 89.75 125 ASP A N 1
ATOM 960 C CA . ASP A 1 125 ? -6.824 -9.469 8.813 1.00 89.75 125 ASP A CA 1
ATOM 961 C C . ASP A 1 125 ? -8.285 -9.109 9.123 1.00 89.75 125 ASP A C 1
ATOM 963 O O . ASP A 1 125 ? -8.881 -9.599 10.084 1.00 89.75 125 ASP A O 1
ATOM 967 N N . THR A 1 126 ? -8.886 -8.257 8.289 1.00 91.50 126 THR A N 1
ATOM 968 C CA . THR A 1 126 ? -10.252 -7.739 8.475 1.00 91.50 126 THR A CA 1
ATOM 969 C C . THR A 1 126 ? -11.276 -8.316 7.499 1.00 91.50 126 THR A C 1
ATOM 971 O O . THR A 1 126 ? -12.480 -8.210 7.740 1.00 91.50 126 THR A O 1
ATOM 974 N N . GLY A 1 127 ? -10.828 -8.906 6.388 1.00 95.31 127 GLY A N 1
ATOM 975 C CA . GLY A 1 127 ? -11.679 -9.384 5.297 1.00 95.31 127 GLY A CA 1
ATOM 976 C C . GLY A 1 127 ? -12.302 -8.267 4.451 1.00 95.31 127 GLY A C 1
ATOM 977 O O . GLY A 1 127 ? -13.218 -8.527 3.667 1.00 95.31 127 GLY A O 1
ATOM 978 N N . VAL A 1 128 ? -11.855 -7.018 4.609 1.00 95.62 128 VAL A N 1
ATOM 979 C CA . VAL A 1 128 ? -12.394 -5.861 3.885 1.00 95.62 128 VAL A CA 1
ATOM 980 C C . VAL A 1 128 ? -11.659 -5.678 2.561 1.00 95.62 128 VAL A C 1
ATOM 982 O O . VAL A 1 128 ? -10.432 -5.658 2.509 1.00 95.62 128 VAL A O 1
ATOM 985 N N . THR A 1 129 ? -12.413 -5.500 1.475 1.00 97.62 129 THR A N 1
ATOM 986 C CA . THR A 1 129 ? -11.848 -5.075 0.189 1.00 97.62 129 THR A CA 1
ATOM 987 C C . THR A 1 129 ? -11.713 -3.559 0.140 1.00 97.62 129 THR A C 1
ATOM 989 O O . THR A 1 129 ? -12.666 -2.823 0.390 1.00 97.62 129 THR A O 1
ATOM 992 N N . GLU A 1 130 ? -10.527 -3.101 -0.226 1.00 97.75 130 GLU A N 1
ATOM 993 C CA . GLU A 1 130 ? -10.109 -1.710 -0.215 1.00 97.75 130 GLU A CA 1
ATOM 994 C C . GLU A 1 130 ? -9.619 -1.289 -1.595 1.00 97.75 130 GLU A C 1
ATOM 996 O O . GLU A 1 130 ? -8.946 -2.041 -2.301 1.00 97.75 130 GLU A O 1
ATOM 1001 N N . LEU A 1 131 ? -9.958 -0.061 -1.979 1.00 98.25 131 LEU A N 1
ATOM 1002 C CA . LEU A 1 131 ? -9.516 0.540 -3.228 1.00 98.25 131 LEU A CA 1
ATOM 1003 C C . LEU A 1 131 ? -8.539 1.667 -2.918 1.00 98.25 131 LEU A C 1
ATOM 1005 O O . LEU A 1 131 ? -8.868 2.602 -2.191 1.00 98.25 131 LEU A O 1
ATOM 1009 N N . TYR A 1 132 ? -7.352 1.595 -3.501 1.00 98.12 132 TYR A N 1
ATOM 1010 C CA . TYR A 1 132 ? -6.293 2.576 -3.335 1.00 98.12 132 TYR A CA 1
ATOM 1011 C C . TYR A 1 132 ? -6.006 3.273 -4.652 1.00 98.12 132 TYR A C 1
ATOM 1013 O O . TYR A 1 132 ? -5.733 2.609 -5.646 1.00 98.12 132 TYR A O 1
ATOM 1021 N N . SER A 1 133 ? -5.978 4.604 -4.653 1.00 97.12 133 SER A N 1
ATOM 1022 C CA . SER A 1 133 ? -5.298 5.345 -5.716 1.00 97.12 133 SER A CA 1
ATOM 1023 C C . SER A 1 133 ? -3.794 5.198 -5.537 1.00 97.12 133 SER A C 1
ATOM 1025 O O . SER A 1 133 ? -3.286 5.367 -4.429 1.00 97.12 133 SER A O 1
ATOM 1027 N N . ARG A 1 134 ? -3.062 4.933 -6.617 1.00 94.12 134 ARG A N 1
ATOM 1028 C CA . ARG A 1 134 ? -1.602 4.813 -6.600 1.00 94.12 134 ARG A CA 1
ATOM 1029 C C . ARG A 1 134 ? -0.929 5.919 -7.400 1.00 94.12 134 ARG A C 1
ATOM 1031 O O . ARG A 1 134 ? -1.411 6.355 -8.442 1.00 94.12 134 ARG A O 1
ATOM 1038 N N . ARG A 1 135 ? 0.229 6.361 -6.916 1.00 93.81 135 ARG A N 1
ATOM 1039 C CA . ARG A 1 135 ? 1.054 7.392 -7.548 1.00 93.81 135 ARG A CA 1
ATOM 1040 C C . ARG A 1 135 ? 2.527 7.020 -7.476 1.00 93.81 135 ARG A C 1
ATOM 1042 O O . ARG A 1 135 ? 3.055 6.794 -6.387 1.00 93.81 135 ARG A O 1
ATOM 1049 N N . TYR A 1 136 ? 3.185 7.010 -8.630 1.00 92.81 136 TYR A N 1
ATOM 1050 C CA . TYR A 1 136 ? 4.614 6.733 -8.717 1.00 92.81 136 TYR A CA 1
ATOM 1051 C C . TYR A 1 136 ? 5.441 7.865 -8.101 1.00 92.81 136 TYR A C 1
ATOM 1053 O O . TYR A 1 136 ? 5.095 9.050 -8.222 1.00 92.81 136 TYR A O 1
ATOM 1061 N N . ARG A 1 137 ? 6.531 7.485 -7.431 1.00 91.19 137 ARG A N 1
ATOM 1062 C CA . ARG A 1 137 ? 7.531 8.384 -6.860 1.00 91.19 137 ARG A CA 1
ATOM 1063 C C . ARG A 1 137 ? 8.918 7.947 -7.360 1.00 91.19 137 ARG A C 1
ATOM 1065 O O . ARG A 1 137 ? 9.400 6.913 -6.910 1.00 91.19 137 ARG A O 1
ATOM 1072 N N . PRO A 1 138 ? 9.529 8.671 -8.311 1.00 83.56 138 PRO A N 1
ATOM 1073 C CA . PRO A 1 138 ? 10.884 8.365 -8.758 1.00 83.56 138 PRO A CA 1
ATOM 1074 C C . PRO A 1 138 ? 11.893 8.535 -7.620 1.00 83.56 138 PRO A C 1
ATOM 1076 O O . PRO A 1 138 ? 11.637 9.373 -6.722 1.00 83.56 138 PRO A O 1
#

pLDDT: mean 85.85, std 17.39, range [38.16, 98.25]

Foldseek 3Di:
DDDDDDDDPPPPPPPPPPPPPADQQPCPVVHWHDLAPVSLLPFWKKKFWPDPFKTWIWTGHNVQKIKIKTFTDDPPDTDIDIDIAGWDQDPVRWIWTAHPVNPDTPWTWAWPDGGRFWTWTQTPVVRDIIIIGMDTDD

Radius of gyration: 22.63 Å; chains: 1; bounding box: 31×68×74 Å

Sequence (138 aa):
MSRYTTMITVVAWLLTVPTGCGPTAPSVANGPPVVSWNHLQTENWRYELQDQKRIANYSFGSNGGVLWTEGTKRGGIHEEAALGGQWYIDDAGDLIITDENHSQSYRTLQLVSLTVTDATVLDADTGVTELYSRRYRP

Organism: Rhodopirellula islandica (NCBI:txid595434)

Secondary structure (DSSP, 8-state):
--------------------PPPPPHHHHTSSPPSSGGGGGT-EEEEEE--SSEEEEEEE-TTSEEEEEEEEEETTEEEEEEEEEEEEE-TTS-EEEE-TTSSSEEEEEEEEEE-SSEEEEEETTT--EEEEEEEEE-